Protein AF-A0A9D3UCK5-F1 (afdb_monomer_lite)

Secondary structure (DSSP, 8-state):
---------SS----EEEEEEEEE-TT--HHHHHHHHHTTS-EEEEE--SPPPTTS-EEEEEEEE-

Foldseek 3Di:
DDDPPDPPDVPDPFPKDKDKFWQDDPPDDQVNVVVVCVVVAAWPDKDWDPDADPVRGTMIMTMHGD

Organism: NCBI:txid47602

InterPro domains:
  IPR000504 RNA recognition motif domain [PF00076] (20-65)
  IPR000504 RNA recognition motif domain [PS50102] (17-66)
  IPR012677 Nucleotide-binding alpha-beta plait domain superfamily [G3DSA:3.30.70.330] (13-66)
  IPR035979 RNA-binding domain superfamily [SSF54928] (6-66)

Sequence (66 aa):
MGDRRGRENPRGRKNLKTVFAYNIPDSMHWKGLWVIYSFYGNVVDAFIPAKRSKEGKRFGFVRFST

Structure (mmCIF, N/CA/C/O backbone):
data_AF-A0A9D3UCK5-F1
#
_entry.id   AF-A0A9D3UCK5-F1
#
loop_
_atom_site.group_PDB
_atom_site.id
_atom_site.type_symbol
_atom_site.label_atom_id
_atom_site.label_alt_id
_atom_site.label_comp_id
_atom_site.label_asym_id
_atom_site.label_entity_id
_atom_site.label_seq_id
_atom_site.pdbx_PDB_ins_code
_atom_site.Cartn_x
_atom_site.Cartn_y
_atom_site.Cartn_z
_atom_site.occupancy
_atom_site.B_iso_or_equiv
_atom_site.auth_seq_id
_atom_site.auth_comp_id
_atom_site.auth_asym_id
_atom_site.auth_atom_id
_atom_site.pdbx_PDB_model_num
ATOM 1 N N . MET A 1 1 ? -6.028 45.223 21.648 1.00 50.56 1 MET A N 1
ATOM 2 C CA . MET A 1 1 ? -6.872 44.010 21.643 1.00 50.56 1 MET A CA 1
ATOM 3 C C . MET A 1 1 ? -7.088 43.594 20.201 1.00 50.56 1 MET A C 1
ATOM 5 O O . MET A 1 1 ? -7.593 44.389 19.427 1.00 50.56 1 MET A O 1
ATOM 9 N N . GLY A 1 2 ? -6.624 42.409 19.825 1.00 47.47 2 GLY A N 1
ATOM 10 C CA . GLY A 1 2 ? -6.683 41.906 18.454 1.00 47.47 2 GLY A CA 1
ATOM 11 C C . GLY A 1 2 ? -6.195 40.470 18.463 1.00 47.47 2 GLY A C 1
ATOM 12 O O . GLY A 1 2 ? -5.039 40.199 18.151 1.00 47.47 2 GLY A O 1
ATOM 13 N N . ASP A 1 3 ? -7.054 39.590 18.966 1.00 52.72 3 ASP A N 1
ATOM 14 C CA . ASP A 1 3 ? -6.776 38.173 19.149 1.00 52.72 3 ASP A CA 1
ATOM 15 C C . ASP A 1 3 ? -6.566 37.497 17.785 1.00 52.72 3 ASP A C 1
ATOM 17 O O . ASP A 1 3 ? -7.475 37.429 16.948 1.00 52.72 3 ASP A O 1
ATOM 21 N N . ARG A 1 4 ? -5.336 37.032 17.535 1.00 57.75 4 ARG A N 1
ATOM 22 C CA . ARG A 1 4 ? -4.997 36.203 16.376 1.00 57.75 4 ARG A CA 1
ATOM 23 C C . ARG A 1 4 ? -5.529 34.806 16.656 1.00 57.75 4 ARG A C 1
ATOM 25 O O . ARG A 1 4 ? -4.770 33.916 17.029 1.00 57.75 4 ARG A O 1
ATOM 32 N N . ARG A 1 5 ? -6.832 34.617 16.450 1.00 58.22 5 ARG A N 1
ATOM 33 C CA . ARG A 1 5 ? -7.454 33.293 16.435 1.00 58.22 5 ARG A CA 1
ATOM 34 C C . ARG A 1 5 ? -6.774 32.456 15.357 1.00 58.22 5 ARG A C 1
ATOM 36 O O . ARG A 1 5 ? -7.063 32.588 14.166 1.00 58.22 5 ARG A O 1
ATOM 43 N N . GLY A 1 6 ? -5.822 31.634 15.792 1.00 54.59 6 GLY A N 1
ATOM 44 C CA . GLY A 1 6 ? -5.260 30.558 15.001 1.00 54.59 6 GLY A CA 1
ATOM 45 C C . GLY A 1 6 ? -6.419 29.731 14.475 1.00 54.59 6 GLY A C 1
ATOM 46 O O . GLY A 1 6 ? -7.294 29.308 15.228 1.00 54.59 6 GLY A O 1
ATOM 47 N N . ARG A 1 7 ? -6.471 29.564 13.158 1.00 57.12 7 ARG A N 1
ATOM 48 C CA . ARG A 1 7 ? -7.433 28.683 12.510 1.00 57.12 7 ARG A CA 1
ATOM 49 C C . ARG A 1 7 ? -7.061 27.258 12.916 1.00 57.12 7 ARG A C 1
ATOM 51 O O . ARG A 1 7 ? -6.246 26.614 12.260 1.00 57.12 7 ARG A O 1
ATOM 58 N N . GLU A 1 8 ? -7.596 26.785 14.032 1.00 58.34 8 GLU A N 1
ATOM 59 C CA . GLU A 1 8 ? -7.493 25.383 14.398 1.00 58.34 8 GLU A CA 1
ATOM 60 C C . GLU A 1 8 ? -8.233 24.580 13.327 1.00 58.34 8 GLU A C 1
ATOM 62 O O . GLU A 1 8 ? -9.445 24.677 13.142 1.00 58.34 8 GLU A O 1
ATOM 67 N N . ASN A 1 9 ? -7.458 23.857 12.524 1.00 61.22 9 ASN A N 1
ATOM 68 C CA . ASN A 1 9 ? -7.967 22.951 11.510 1.00 61.22 9 ASN A CA 1
ATOM 69 C C . ASN A 1 9 ? -8.823 21.883 12.227 1.00 61.22 9 ASN A C 1
ATOM 71 O O . ASN A 1 9 ? -8.273 21.140 13.039 1.00 61.22 9 ASN A O 1
ATOM 75 N N . PRO A 1 10 ? -10.127 21.738 11.918 1.00 52.16 10 PRO A N 1
ATOM 76 C CA . PRO A 1 10 ? -11.073 20.890 12.663 1.00 52.16 10 PRO A CA 1
ATOM 77 C C . PRO A 1 10 ? -10.808 19.381 12.526 1.00 52.16 10 PRO A C 1
ATOM 79 O O . PRO A 1 10 ? -11.549 18.545 13.038 1.00 52.16 10 PRO A O 1
ATOM 82 N N . ARG A 1 11 ? -9.721 18.999 11.853 1.00 59.69 11 ARG A N 1
ATOM 83 C CA . ARG A 1 11 ? -9.187 17.642 11.885 1.00 59.69 11 ARG A CA 1
ATOM 84 C C . ARG A 1 11 ? -8.294 17.541 13.114 1.00 59.69 11 ARG A C 1
ATOM 86 O O . ARG A 1 11 ? -7.069 17.579 12.981 1.00 59.69 11 ARG A O 1
ATOM 93 N N . GLY A 1 12 ? -8.918 17.446 14.291 1.00 58.78 12 GLY A N 1
ATOM 94 C CA . GLY A 1 12 ? -8.235 17.044 15.522 1.00 58.78 12 GLY A CA 1
ATOM 95 C C . GLY A 1 12 ? -7.276 15.898 15.207 1.00 58.78 12 GLY A C 1
ATOM 96 O O . GLY A 1 12 ? -7.602 15.059 14.364 1.00 58.78 12 GLY A O 1
ATOM 97 N N . ARG A 1 13 ? -6.063 15.933 15.776 1.00 63.06 13 ARG A N 1
ATOM 98 C CA . ARG A 1 13 ? -4.977 14.985 15.475 1.00 63.06 13 ARG A CA 1
ATOM 99 C C . ARG A 1 13 ? -5.525 13.556 15.527 1.00 63.06 13 ARG A C 1
ATOM 101 O O . ARG A 1 13 ? -5.664 12.990 16.604 1.00 63.06 13 ARG A O 1
ATOM 108 N N . LYS A 1 14 ? -5.883 12.989 14.369 1.00 70.94 14 LYS A N 1
ATOM 109 C CA . LYS A 1 14 ? -6.316 11.596 14.296 1.00 70.94 14 LYS A CA 1
ATOM 110 C C . LYS A 1 14 ? -5.094 10.768 14.656 1.00 70.94 14 LYS A C 1
ATOM 112 O O . LYS A 1 14 ? -4.028 10.975 14.072 1.00 70.94 14 LYS A O 1
ATOM 117 N N . ASN A 1 15 ? -5.242 9.867 15.617 1.00 88.38 15 ASN A N 1
ATOM 118 C CA . ASN A 1 15 ? -4.202 8.900 15.920 1.00 88.38 15 ASN A CA 1
ATOM 119 C C . ASN A 1 15 ? -4.112 7.964 14.715 1.00 88.38 15 ASN A C 1
ATOM 121 O O . ASN A 1 15 ? -5.009 7.165 14.457 1.00 88.38 15 ASN A O 1
ATOM 125 N N . LEU A 1 16 ? -3.070 8.137 13.908 1.00 93.00 16 LEU A N 1
ATOM 126 C CA . LEU A 1 16 ? -2.858 7.348 12.703 1.00 93.00 16 LEU A CA 1
ATOM 127 C C . LEU A 1 16 ? -1.654 6.441 12.916 1.00 93.00 16 LEU A C 1
ATOM 129 O O . LEU A 1 16 ? -0.591 6.898 13.333 1.00 93.00 16 LEU A O 1
ATOM 133 N N . LYS A 1 17 ? -1.819 5.160 12.596 1.00 94.88 17 LYS A N 1
ATOM 134 C CA . LYS A 1 17 ? -0.726 4.184 12.560 1.00 94.88 17 LYS A CA 1
ATOM 135 C C . LYS A 1 17 ? -0.448 3.831 11.109 1.00 94.88 17 LYS A C 1
ATOM 137 O O . LYS A 1 17 ? -1.383 3.553 10.364 1.00 94.88 17 LYS A O 1
ATOM 142 N N . THR A 1 18 ? 0.817 3.835 10.705 1.00 96.25 18 THR A N 1
ATOM 143 C CA . THR A 1 18 ? 1.218 3.488 9.336 1.00 96.25 18 THR A CA 1
ATOM 144 C C . THR A 1 18 ? 2.044 2.212 9.354 1.00 96.25 18 THR A C 1
ATOM 146 O O . THR A 1 18 ? 3.018 2.115 10.094 1.00 96.25 18 THR A O 1
ATOM 149 N N . VAL A 1 19 ? 1.667 1.252 8.51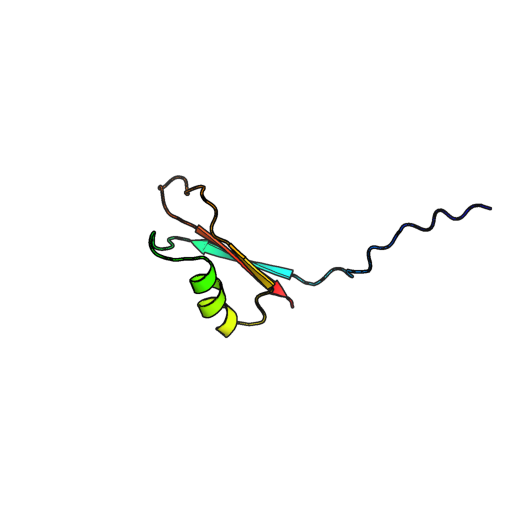6 1.00 97.06 19 VAL A N 1
ATOM 150 C CA . VAL A 1 19 ? 2.382 -0.002 8.287 1.00 97.06 19 VAL A CA 1
ATOM 151 C C . VAL A 1 19 ? 3.119 0.079 6.956 1.00 97.06 19 VAL A C 1
ATOM 153 O O . VAL A 1 19 ? 2.557 0.521 5.954 1.00 97.06 19 VAL A O 1
ATOM 156 N N . PHE A 1 20 ? 4.372 -0.370 6.951 1.00 97.50 20 PHE A N 1
ATOM 157 C CA . PHE A 1 20 ? 5.175 -0.567 5.749 1.00 97.50 20 PHE A CA 1
ATOM 158 C C . PHE A 1 20 ? 5.076 -2.027 5.294 1.00 97.50 20 PHE A C 1
ATOM 160 O O . PHE A 1 20 ? 5.364 -2.938 6.068 1.00 97.50 20 PHE A O 1
ATOM 167 N N . ALA A 1 21 ? 4.685 -2.241 4.040 1.00 97.25 21 ALA A N 1
ATOM 168 C CA . ALA A 1 21 ? 4.600 -3.556 3.415 1.00 97.25 21 ALA A CA 1
ATOM 169 C C . ALA A 1 21 ? 5.705 -3.699 2.358 1.00 97.25 21 ALA A C 1
ATOM 1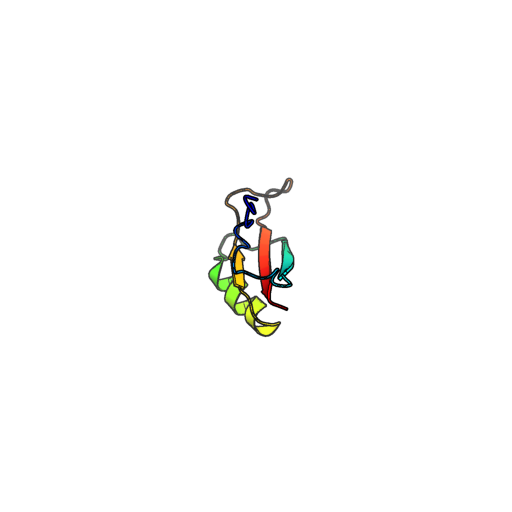71 O O . ALA A 1 21 ? 5.789 -2.891 1.431 1.00 97.25 21 ALA A O 1
ATOM 172 N N . TYR A 1 22 ? 6.551 -4.723 2.490 1.00 97.88 22 TYR A N 1
ATOM 173 C CA . TYR A 1 22 ? 7.675 -4.990 1.585 1.00 97.88 22 TYR A CA 1
ATOM 174 C C . TYR A 1 22 ? 7.426 -6.213 0.701 1.00 97.88 22 TYR A C 1
ATOM 176 O O . TYR A 1 22 ? 6.586 -7.049 1.020 1.00 97.88 22 TYR A O 1
ATOM 184 N N . ASN A 1 23 ? 8.211 -6.339 -0.375 1.00 97.38 23 ASN A N 1
ATOM 185 C CA . ASN A 1 23 ? 8.210 -7.498 -1.270 1.00 97.38 23 ASN A CA 1
ATOM 186 C C . ASN A 1 23 ? 6.833 -7.778 -1.900 1.00 97.38 23 ASN A C 1
ATOM 188 O O . ASN A 1 23 ? 6.356 -8.909 -1.936 1.00 97.38 23 ASN A O 1
ATOM 192 N N . ILE A 1 24 ? 6.180 -6.719 -2.377 1.00 97.06 24 ILE A N 1
ATOM 193 C CA . ILE A 1 24 ? 4.850 -6.796 -2.982 1.00 97.06 24 ILE A CA 1
ATOM 194 C C . ILE A 1 24 ? 4.970 -7.304 -4.430 1.00 97.06 24 ILE A C 1
ATOM 196 O O . ILE A 1 24 ? 5.820 -6.795 -5.165 1.00 97.06 24 ILE A O 1
ATOM 200 N N . PRO A 1 25 ? 4.116 -8.245 -4.883 1.00 96.75 25 PRO A N 1
ATOM 201 C CA . PRO A 1 25 ? 4.109 -8.692 -6.274 1.00 96.75 25 PRO A CA 1
ATOM 202 C C . PRO A 1 25 ? 3.874 -7.553 -7.275 1.00 96.75 25 PRO A C 1
ATOM 204 O O . PRO A 1 25 ? 3.083 -6.637 -7.032 1.00 96.75 25 PRO A O 1
ATOM 207 N N . ASP A 1 26 ? 4.492 -7.635 -8.452 1.00 95.00 26 ASP A N 1
ATOM 208 C CA . ASP A 1 26 ? 4.326 -6.641 -9.525 1.00 95.00 26 ASP A CA 1
ATOM 209 C C . ASP A 1 26 ? 2.888 -6.557 -10.062 1.00 95.00 26 ASP A C 1
ATOM 211 O O . ASP A 1 26 ? 2.446 -5.489 -10.480 1.00 95.00 26 ASP A O 1
ATOM 215 N N . SER A 1 27 ? 2.116 -7.637 -9.948 1.00 95.44 27 SER A N 1
ATOM 216 C CA . SER A 1 27 ? 0.695 -7.681 -10.305 1.00 95.44 27 SER A CA 1
ATOM 217 C C . SER A 1 27 ? -0.235 -7.084 -9.242 1.00 95.44 27 SER A C 1
ATOM 219 O O . SER A 1 27 ? -1.403 -6.819 -9.527 1.00 95.44 27 SER A O 1
ATOM 221 N N . MET A 1 28 ? 0.239 -6.859 -8.009 1.00 94.75 28 MET A N 1
ATOM 222 C CA . MET A 1 28 ? -0.628 -6.396 -6.928 1.00 94.75 28 MET A CA 1
ATOM 223 C C . MET A 1 28 ? -0.980 -4.915 -7.100 1.00 94.75 28 MET A C 1
ATOM 225 O O . MET A 1 28 ? -0.118 -4.044 -7.248 1.00 94.75 28 MET A O 1
ATOM 229 N N . HIS A 1 29 ? -2.275 -4.623 -7.042 1.00 94.81 29 HIS A N 1
ATOM 230 C CA . HIS A 1 29 ? -2.803 -3.265 -7.037 1.00 94.81 29 HIS A CA 1
ATOM 231 C C . HIS A 1 29 ? -2.993 -2.761 -5.597 1.00 94.81 29 HIS A C 1
ATOM 233 O O . HIS A 1 29 ? -3.201 -3.556 -4.680 1.00 94.81 29 HIS A O 1
ATOM 239 N N . TRP A 1 30 ? -2.990 -1.441 -5.381 1.00 93.19 30 TRP A N 1
ATOM 240 C CA . TRP A 1 30 ? -3.165 -0.853 -4.042 1.00 93.19 30 TRP A CA 1
ATOM 241 C C . TRP A 1 30 ? -4.496 -1.255 -3.381 1.00 93.19 30 TRP A C 1
ATOM 243 O O . TRP A 1 30 ? -4.555 -1.444 -2.169 1.00 93.19 30 TRP A O 1
ATOM 253 N N . LYS A 1 31 ? -5.546 -1.481 -4.185 1.00 95.38 31 LYS A N 1
ATOM 254 C CA . LYS A 1 31 ? -6.837 -2.015 -3.711 1.00 95.38 31 LYS A CA 1
ATOM 255 C C . LYS A 1 31 ? -6.692 -3.386 -3.037 1.00 95.38 31 LYS A C 1
ATOM 257 O O . LYS A 1 31 ? -7.408 -3.665 -2.086 1.00 95.38 31 LYS A O 1
ATOM 262 N N . GLY A 1 32 ? -5.754 -4.217 -3.496 1.00 95.56 32 GLY A N 1
ATOM 263 C CA . GLY A 1 32 ? -5.453 -5.506 -2.871 1.00 95.56 32 GLY A CA 1
ATOM 264 C C . GLY A 1 32 ? -4.869 -5.338 -1.469 1.00 95.56 32 GLY A C 1
ATOM 265 O O . GLY A 1 32 ? -5.325 -6.003 -0.543 1.00 95.56 32 GLY A O 1
ATOM 266 N N . LEU A 1 33 ? -3.943 -4.385 -1.283 1.00 95.12 33 LEU A N 1
ATOM 267 C CA . LEU A 1 33 ? -3.467 -4.026 0.059 1.00 95.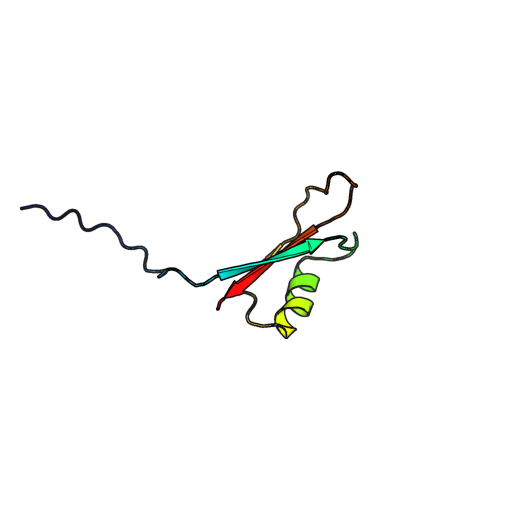12 33 LEU A CA 1
ATOM 268 C C . LEU A 1 33 ? -4.610 -3.538 0.937 1.00 95.12 33 LEU A C 1
ATOM 270 O O . LEU A 1 33 ? -4.714 -3.984 2.071 1.00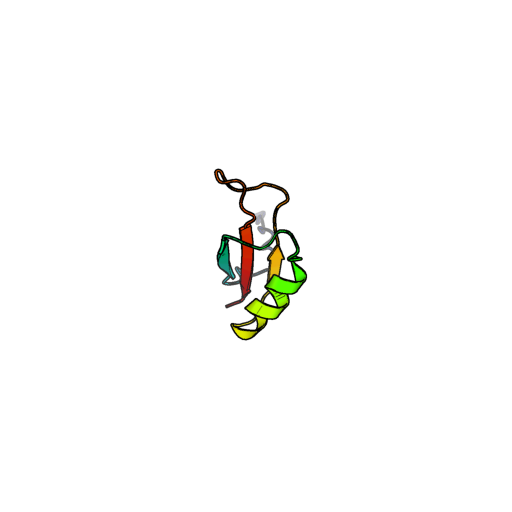 95.12 33 LEU A O 1
ATOM 274 N N . TRP A 1 34 ? -5.484 -2.670 0.424 1.00 97.06 34 TRP A N 1
ATOM 275 C CA . TRP A 1 34 ? -6.627 -2.192 1.200 1.00 97.06 34 TRP A CA 1
ATOM 276 C C . TRP A 1 34 ? -7.477 -3.356 1.716 1.00 97.06 34 TRP A C 1
ATOM 278 O O . TRP A 1 34 ? -7.740 -3.433 2.913 1.00 97.06 34 TRP A O 1
ATOM 288 N N . VAL A 1 35 ? -7.879 -4.278 0.835 1.00 96.88 35 VAL A N 1
ATOM 289 C CA . VAL A 1 35 ? -8.727 -5.426 1.198 1.00 96.88 35 VAL A CA 1
ATOM 290 C C . VAL A 1 35 ? -8.047 -6.316 2.238 1.00 96.88 35 VAL A C 1
ATOM 292 O O . VAL A 1 35 ? -8.650 -6.604 3.265 1.00 96.88 35 VAL A O 1
ATOM 295 N N . ILE A 1 36 ? -6.785 -6.699 2.018 1.00 96.50 36 ILE A N 1
ATOM 296 C CA . ILE A 1 36 ? -6.039 -7.559 2.952 1.00 96.50 36 ILE A CA 1
ATOM 297 C C . ILE A 1 36 ? -5.892 -6.878 4.315 1.00 96.50 36 ILE A C 1
ATOM 299 O O . ILE A 1 36 ? -6.104 -7.500 5.352 1.00 96.50 36 ILE A O 1
ATOM 303 N N . TYR A 1 37 ? -5.552 -5.589 4.333 1.00 96.56 37 TYR A N 1
ATOM 304 C CA . TYR A 1 37 ? -5.301 -4.888 5.586 1.00 96.56 37 TYR A CA 1
ATOM 305 C C . TYR A 1 37 ? -6.575 -4.449 6.319 1.00 96.56 37 TYR A C 1
ATOM 307 O O . TYR A 1 37 ? -6.525 -4.246 7.530 1.00 96.56 37 TYR A O 1
ATOM 315 N N . SER A 1 38 ? -7.720 -4.379 5.631 1.00 96.44 38 SER A N 1
ATOM 316 C CA . SER A 1 38 ? -9.022 -4.090 6.251 1.00 96.44 38 SER A CA 1
ATOM 317 C C . SER A 1 38 ? -9.446 -5.162 7.259 1.00 96.44 38 SER A C 1
ATOM 319 O O . SER A 1 38 ? -10.202 -4.862 8.178 1.00 96.44 38 SER A O 1
ATOM 321 N N . PHE A 1 39 ? -8.918 -6.388 7.152 1.00 96.69 39 PHE A N 1
ATOM 322 C CA . PHE A 1 39 ? -9.131 -7.433 8.160 1.00 96.69 39 PHE A CA 1
ATOM 323 C C . PHE A 1 39 ? -8.504 -7.098 9.522 1.00 96.69 39 PHE A C 1
ATOM 325 O O . PHE A 1 39 ? -8.955 -7.615 10.540 1.00 96.69 39 PHE A O 1
ATOM 332 N N . TYR A 1 40 ? -7.488 -6.231 9.563 1.00 95.62 40 TYR A N 1
ATOM 333 C CA . TYR A 1 40 ? -6.772 -5.883 10.796 1.00 95.62 40 TYR A CA 1
ATOM 334 C C . TYR A 1 40 ? -7.251 -4.575 11.439 1.00 95.62 40 TYR A C 1
ATOM 336 O O . TYR A 1 40 ? -6.767 -4.210 12.511 1.00 95.62 40 TYR A O 1
ATOM 344 N N . GLY A 1 41 ? -8.178 -3.850 10.809 1.00 95.31 41 GLY A N 1
ATOM 345 C CA . GLY A 1 41 ? -8.739 -2.618 11.358 1.00 95.31 41 GLY A CA 1
ATOM 346 C C . GLY A 1 41 ? -9.178 -1.617 10.295 1.00 95.31 41 GLY A C 1
ATOM 347 O O . GLY A 1 41 ? -9.195 -1.906 9.099 1.00 95.31 41 GLY A O 1
ATOM 348 N N . ASN A 1 42 ? -9.515 -0.403 10.738 1.00 96.06 42 ASN A N 1
ATOM 349 C CA . ASN A 1 42 ? -10.007 0.640 9.845 1.00 96.06 42 ASN A CA 1
ATOM 350 C C . ASN A 1 42 ? -8.874 1.273 9.023 1.00 96.06 42 ASN A C 1
ATOM 352 O O . ASN A 1 42 ? -8.172 2.175 9.498 1.00 96.06 42 ASN A O 1
ATOM 356 N N . VAL A 1 43 ? -8.713 0.806 7.786 1.00 96.88 43 VAL A N 1
ATOM 357 C CA . VAL A 1 43 ? -7.795 1.388 6.803 1.00 96.88 43 VAL A CA 1
ATOM 358 C C . VAL A 1 43 ? -8.354 2.727 6.321 1.00 96.88 43 VAL A C 1
ATOM 360 O O . VAL A 1 43 ? -9.489 2.818 5.866 1.00 96.88 43 VAL A O 1
ATOM 363 N N . VAL A 1 44 ? -7.543 3.780 6.409 1.00 96.31 44 VAL A N 1
ATOM 364 C CA . VAL A 1 44 ? -7.875 5.116 5.888 1.00 96.31 44 VAL A CA 1
ATOM 365 C C . VAL A 1 44 ? -7.169 5.428 4.573 1.00 96.31 44 VAL A C 1
ATOM 367 O O . VAL A 1 44 ? -7.587 6.337 3.864 1.00 96.31 44 VAL A O 1
ATOM 370 N N . ASP A 1 45 ? -6.063 4.742 4.281 1.00 95.81 45 ASP A N 1
ATOM 371 C CA . ASP A 1 45 ? -5.265 4.949 3.074 1.00 95.81 45 ASP A CA 1
ATOM 372 C C . ASP A 1 45 ? -4.388 3.724 2.795 1.00 95.81 45 ASP A C 1
ATOM 374 O O . ASP A 1 45 ? -3.860 3.117 3.730 1.00 95.81 45 ASP A O 1
ATOM 378 N N . ALA A 1 46 ? -4.201 3.385 1.523 1.00 97.19 46 ALA A N 1
ATOM 379 C CA . ALA A 1 46 ? -3.278 2.347 1.084 1.00 97.19 46 ALA A CA 1
ATOM 380 C C . ALA A 1 46 ? -2.689 2.730 -0.275 1.00 97.19 46 ALA A C 1
ATOM 382 O O . ALA A 1 46 ? -3.430 2.969 -1.228 1.00 97.19 46 ALA A O 1
ATOM 383 N N . PHE A 1 47 ? -1.360 2.745 -0.393 1.00 96.06 47 PHE A N 1
ATOM 384 C CA . PHE A 1 47 ? -0.705 3.095 -1.652 1.00 96.06 47 PHE A CA 1
ATOM 385 C C . PHE A 1 47 ? 0.570 2.294 -1.911 1.00 96.06 47 PHE A C 1
ATOM 387 O O . PHE A 1 47 ? 1.306 1.930 -0.994 1.00 96.06 47 PHE A O 1
ATOM 394 N N . ILE A 1 48 ? 0.836 2.056 -3.197 1.00 97.31 48 ILE A N 1
ATOM 395 C CA . ILE A 1 48 ? 2.083 1.488 -3.716 1.00 97.31 48 ILE A CA 1
ATOM 396 C C . ILE A 1 48 ? 2.738 2.577 -4.577 1.00 97.31 48 ILE A C 1
ATOM 398 O O . ILE A 1 48 ? 2.158 2.943 -5.603 1.00 97.31 48 ILE A O 1
ATOM 402 N N . PRO A 1 49 ? 3.908 3.125 -4.207 1.00 96.69 49 PRO A N 1
ATOM 403 C CA . PRO A 1 49 ? 4.631 4.070 -5.051 1.00 96.69 49 PRO A CA 1
ATOM 404 C C . PRO A 1 49 ? 5.066 3.443 -6.380 1.00 96.69 49 PRO A C 1
ATOM 406 O O . PRO A 1 49 ? 5.338 2.247 -6.461 1.00 96.69 49 PRO A O 1
ATOM 409 N N . ALA A 1 50 ? 5.250 4.280 -7.404 1.00 95.81 50 ALA A N 1
ATOM 410 C CA . ALA A 1 50 ? 5.935 3.871 -8.634 1.00 95.81 50 ALA A CA 1
ATOM 411 C C . ALA A 1 50 ? 7.432 3.568 -8.401 1.00 95.81 50 ALA A C 1
ATOM 413 O O . ALA A 1 50 ? 8.029 2.765 -9.115 1.00 95.81 50 ALA A O 1
ATOM 414 N N . LYS A 1 51 ? 8.044 4.195 -7.383 1.00 96.50 51 LYS A N 1
ATOM 415 C CA . LYS A 1 51 ? 9.435 3.948 -6.984 1.00 96.50 51 LYS A CA 1
ATOM 416 C C . LYS A 1 51 ? 9.608 2.518 -6.456 1.00 96.50 51 LYS A C 1
ATOM 418 O O . LYS A 1 51 ? 8.826 2.062 -5.627 1.00 96.50 51 LYS A O 1
ATOM 423 N N . ARG A 1 52 ? 10.701 1.866 -6.856 1.00 97.56 52 ARG A N 1
ATOM 424 C CA . ARG A 1 52 ? 11.141 0.561 -6.334 1.00 97.56 52 ARG A CA 1
ATOM 425 C C . ARG A 1 52 ? 12.195 0.712 -5.231 1.00 97.56 52 ARG A C 1
ATOM 427 O O . ARG A 1 52 ? 12.825 1.764 -5.091 1.00 97.56 52 ARG A O 1
ATOM 434 N N . SER A 1 53 ? 12.349 -0.322 -4.403 1.00 97.44 53 SER A N 1
ATOM 435 C CA . SER A 1 53 ? 13.411 -0.385 -3.392 1.00 97.44 53 SER A CA 1
ATOM 436 C C . SER A 1 53 ? 14.796 -0.468 -4.048 1.00 97.44 53 SER A C 1
ATOM 438 O O . SER A 1 53 ? 14.903 -0.635 -5.263 1.00 97.44 53 SER A O 1
ATOM 440 N N . LYS A 1 54 ? 15.869 -0.393 -3.248 1.00 97.19 54 LYS A N 1
ATOM 441 C CA . LYS A 1 54 ? 17.242 -0.589 -3.754 1.00 97.19 54 LYS A CA 1
ATOM 442 C C . LYS A 1 54 ? 17.434 -1.956 -4.431 1.00 97.19 54 LYS A C 1
ATOM 444 O O . LYS A 1 54 ? 18.226 -2.063 -5.353 1.00 97.19 54 LYS A O 1
ATOM 449 N N . GLU A 1 55 ? 16.677 -2.967 -4.004 1.00 97.38 55 GLU A N 1
ATOM 450 C CA . GLU A 1 55 ? 16.673 -4.325 -4.573 1.00 97.38 55 GLU A CA 1
ATOM 451 C C . GLU A 1 55 ? 15.702 -4.478 -5.761 1.00 97.38 55 GLU A C 1
ATOM 453 O O . GLU A 1 55 ? 15.465 -5.587 -6.225 1.00 97.38 55 GLU A O 1
ATOM 458 N N . GLY A 1 56 ? 15.057 -3.399 -6.219 1.00 97.56 56 GLY A N 1
ATOM 459 C CA . GLY A 1 56 ? 14.072 -3.461 -7.304 1.00 97.56 56 GLY A CA 1
ATOM 460 C C . GLY A 1 56 ? 12.692 -3.999 -6.897 1.00 97.56 56 GLY A C 1
ATOM 461 O O . GLY A 1 56 ? 11.825 -4.175 -7.754 1.00 97.56 56 GLY A O 1
ATOM 462 N N . LYS A 1 57 ? 12.430 -4.221 -5.603 1.00 98.12 57 LYS A N 1
ATOM 463 C CA . LYS A 1 57 ? 11.138 -4.735 -5.116 1.00 98.12 57 LYS A CA 1
ATOM 464 C C . LYS A 1 5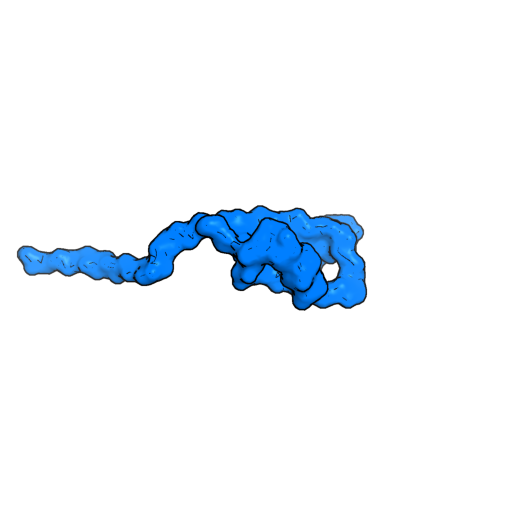7 ? 10.109 -3.618 -4.953 1.00 98.12 57 LYS A C 1
ATOM 466 O O . LYS A 1 57 ? 10.455 -2.487 -4.594 1.00 98.12 57 LYS A O 1
ATOM 471 N N . ARG A 1 58 ? 8.832 -3.936 -5.178 1.00 98.19 58 ARG A N 1
ATOM 472 C CA . ARG A 1 58 ? 7.724 -3.033 -4.835 1.00 98.19 58 ARG A CA 1
ATOM 473 C C . ARG A 1 58 ? 7.461 -3.074 -3.333 1.00 98.19 58 ARG A C 1
ATOM 475 O O . ARG A 1 58 ? 7.666 -4.090 -2.666 1.00 98.19 58 ARG A O 1
ATOM 482 N N . PHE A 1 59 ? 7.002 -1.947 -2.816 1.00 98.25 59 PHE A N 1
ATOM 483 C CA . PHE A 1 59 ? 6.640 -1.755 -1.420 1.00 98.25 59 PHE A CA 1
ATOM 484 C C . PHE A 1 59 ? 5.459 -0.795 -1.341 1.00 98.25 59 PHE A C 1
ATOM 486 O O . PHE A 1 59 ? 5.164 -0.095 -2.305 1.00 98.25 59 PHE A O 1
ATOM 493 N N . GLY A 1 60 ? 4.768 -0.769 -0.215 1.00 97.50 60 GLY A N 1
ATOM 494 C CA . GLY A 1 60 ? 3.590 0.058 -0.032 1.00 97.50 60 GLY A CA 1
ATOM 495 C C . GLY A 1 60 ? 3.418 0.468 1.414 1.00 97.50 60 GLY A C 1
ATOM 496 O O . GLY A 1 60 ? 4.122 -0.007 2.307 1.00 97.50 60 GLY A O 1
ATOM 497 N N . PHE A 1 61 ? 2.467 1.361 1.630 1.00 97.69 61 PHE A N 1
ATOM 498 C CA . PHE A 1 61 ? 2.112 1.835 2.955 1.00 97.69 61 PHE A CA 1
ATOM 499 C C . PHE A 1 61 ? 0.612 1.718 3.147 1.00 97.69 61 PHE A C 1
ATOM 501 O O . PHE A 1 61 ? -0.158 2.021 2.235 1.00 97.69 61 PHE A O 1
ATOM 508 N N . VAL A 1 62 ? 0.216 1.311 4.348 1.00 97.69 62 VAL A N 1
ATOM 509 C CA . VAL A 1 62 ? -1.182 1.251 4.767 1.00 97.69 62 VAL A CA 1
ATOM 510 C C . VAL A 1 62 ? -1.335 2.053 6.043 1.00 97.69 62 VAL A C 1
ATOM 512 O O . VAL A 1 62 ? -0.581 1.861 6.995 1.00 97.69 62 VAL A O 1
ATOM 515 N N . ARG A 1 6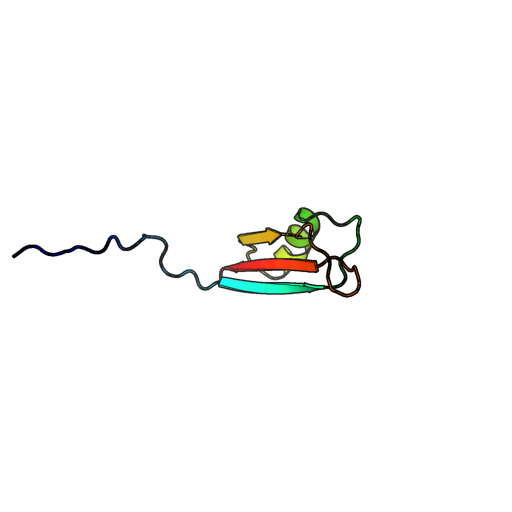3 ? -2.296 2.970 6.068 1.00 97.00 63 ARG A N 1
ATOM 516 C CA . ARG A 1 63 ? -2.568 3.828 7.215 1.00 97.00 63 ARG A CA 1
ATOM 517 C C . ARG A 1 63 ? -3.887 3.426 7.850 1.00 97.00 63 ARG A C 1
ATOM 519 O O . ARG A 1 63 ? -4.891 3.299 7.157 1.00 97.00 63 ARG A O 1
ATOM 526 N N . PHE A 1 64 ? -3.883 3.292 9.166 1.00 96.31 64 PHE A N 1
ATOM 527 C CA . PHE A 1 64 ? -5.038 2.971 9.990 1.00 96.31 64 PHE A CA 1
ATOM 528 C C . PHE A 1 64 ? -5.429 4.170 10.841 1.00 96.31 64 PHE A C 1
ATOM 530 O O . PHE A 1 64 ? -4.549 4.887 11.323 1.00 96.31 64 PHE A O 1
ATOM 537 N N . SER A 1 65 ? -6.727 4.362 11.072 1.00 94.44 65 SER A N 1
ATOM 538 C CA . SER A 1 65 ? -7.182 5.198 12.186 1.00 94.44 65 SER A CA 1
ATOM 539 C C . SER A 1 65 ? -7.277 4.362 13.454 1.00 94.44 65 SER A C 1
ATOM 541 O O . SER A 1 65 ? -7.880 3.290 13.427 1.00 94.44 65 SER A O 1
ATOM 543 N N . THR A 1 66 ? -6.699 4.861 14.542 1.00 79.12 66 THR A N 1
ATOM 544 C CA . THR A 1 66 ? -6.881 4.354 15.907 1.00 79.12 66 THR A CA 1
ATOM 545 C C . THR A 1 66 ? -7.741 5.325 16.701 1.00 79.12 66 THR A C 1
ATOM 547 O O . THR A 1 66 ? -7.601 6.550 16.477 1.00 79.12 66 THR A O 1
#

pLDDT: mean 87.76, std 16.2, range [47.47, 98.25]

Radius of gyration: 17.18 Å; chains: 1; bounding box: 28×53×32 Å